Protein AF-A0A401GMD6-F1 (afdb_monomer)

Solvent-accessible surface area (backbone atoms only — not comparable to full-atom values): 7669 Å² total; per-residue (Å²): 143,81,85,82,81,82,80,80,79,80,80,77,72,82,77,74,78,74,76,74,65,92,82,60,80,87,74,80,47,90,88,75,62,69,85,85,49,64,34,24,33,33,30,85,93,38,81,45,79,43,60,43,60,63,46,39,72,78,28,70,66,50,33,56,66,69,65,55,73,68,63,101,53,81,61,76,10,72,43,84,96,38,33,42,74,43,83,95,49,51,53,66,60,52,52,52,51,49,48,46,74,76,42,61,80,78,46,78,87,73,75,76,76,91,127

Foldseek 3Di:
DDDDDDDDDPDDDPDDPDDPDPPDDDDQDPVPNDDWDWFWAAAPNDIDIGTLVLVLVVDVVSVVLVPPPDDVDDRARNDPVRHHYDPPDHPVNVVVVVCCSPVPPVCPVPDDDPD

Sequence (115 aa):
MEVSASTLTILSAPSLPDPPDADAPPCAHSKYYLEDDLVIFVVENHLFKVHRYFLVRESDFFRTMFELPPGETPAEGQTDDKAIPLPGVTRREFECLLDFLYYGMHNILSRCPLG

Radius of gyration: 28.23 Å; Cα contacts (8 Å, |Δi|>4): 79; chains: 1; bounding box: 88×30×73 Å

pLDDT: mean 76.19, std 16.37, range [39.31, 96.25]

InterPro domains:
  IPR000210 BTB/POZ domain [PF00651] (39-108)
  IPR000210 BTB/POZ domain [PS50097] (36-110)
  IPR011333 SKP1/BTB/POZ domain superfamily [G3DSA:3.30.710.10] (30-112)
  IPR011333 SKP1/BTB/POZ domain superfamily [SSF54695] (39-107)

Nearest PDB structures (foldseek):
  5x4m-assembly1_A  TM=7.995E-01  e=1.751E-02  Homo sapiens
  7w6s-assembly1_F  TM=5.487E-01  e=1.265E-01  Homo sapiens
  6ocr-assembly1_E  TM=6.384E-01  e=3.295E-01  Homo sapiens

Secondary structure (DSSP, 8-state):
-----------PPPPPPPPP-TTSPPPPPTTT-----EEEEEETTEEEEEEHHHHHHH-HHHHHHHHSPP-SSPPTTSSGGGPEE-TT--HHHHHHHHHHHHHTTTSTTT-----

Mean predicted aligned error: 14.25 Å

Structure (mmCIF, N/CA/C/O backbone):
data_AF-A0A401GMD6-F1
#
_entry.id   AF-A0A401GMD6-F1
#
loop_
_atom_site.group_PDB
_atom_site.id
_atom_site.type_symbol
_atom_site.label_atom_id
_atom_site.label_alt_id
_atom_site.label_comp_id
_atom_site.label_asym_id
_atom_site.label_entity_id
_atom_site.label_seq_id
_atom_site.pdbx_PDB_ins_code
_atom_site.Cartn_x
_atom_site.Cartn_y
_atom_site.Cartn_z
_atom_site.occupancy
_atom_site.B_iso_or_equiv
_atom_site.auth_seq_id
_atom_site.auth_comp_id
_atom_site.auth_asym_id
_atom_site.auth_atom_id
_atom_site.pdbx_PDB_model_num
ATOM 1 N N . MET A 1 1 ? 75.590 -19.610 -46.580 1.00 47.72 1 MET A N 1
ATOM 2 C CA . MET A 1 1 ? 75.169 -18.311 -46.024 1.00 47.72 1 MET A CA 1
ATOM 3 C C . MET A 1 1 ? 73.726 -18.127 -46.448 1.00 47.72 1 MET A C 1
ATOM 5 O O . MET A 1 1 ? 73.500 -17.664 -47.549 1.00 47.72 1 MET A O 1
ATOM 9 N N . GLU A 1 2 ? 72.767 -18.588 -45.648 1.00 42.88 2 GLU A N 1
ATOM 10 C CA . GLU A 1 2 ? 71.351 -18.268 -45.861 1.00 42.88 2 GLU A CA 1
ATOM 11 C C . GLU A 1 2 ? 70.713 -18.050 -44.495 1.00 42.88 2 GLU A C 1
ATOM 13 O O . GLU A 1 2 ? 70.584 -18.962 -43.682 1.00 42.88 2 GLU A O 1
ATOM 18 N N . VAL A 1 3 ? 70.418 -16.786 -44.222 1.00 47.28 3 VAL A N 1
ATOM 19 C CA . VAL A 1 3 ? 69.641 -16.334 -43.073 1.00 47.28 3 VAL A CA 1
ATOM 20 C C . VAL A 1 3 ? 68.180 -16.364 -43.500 1.00 47.28 3 VAL A C 1
ATOM 22 O O . VAL A 1 3 ? 67.748 -15.533 -44.293 1.00 47.28 3 VAL A O 1
ATOM 25 N N . SER A 1 4 ? 67.428 -17.346 -43.006 1.00 48.34 4 SER A N 1
ATOM 26 C CA . SER A 1 4 ? 65.980 -17.404 -43.198 1.00 48.34 4 SER A CA 1
ATOM 27 C C . SER A 1 4 ? 65.318 -16.538 -42.125 1.00 48.34 4 SER A C 1
ATOM 29 O O . SER A 1 4 ? 65.380 -16.850 -40.935 1.00 48.34 4 SER A O 1
ATOM 31 N N . ALA A 1 5 ? 64.762 -15.398 -42.532 1.00 54.72 5 ALA A N 1
ATOM 32 C CA . ALA A 1 5 ? 64.050 -14.490 -41.645 1.00 54.72 5 ALA A CA 1
ATOM 33 C C . ALA A 1 5 ? 62.614 -14.998 -41.442 1.00 54.72 5 ALA A C 1
ATOM 35 O O . ALA A 1 5 ? 61.763 -14.845 -42.316 1.00 54.72 5 ALA A O 1
ATOM 36 N N . SER A 1 6 ? 62.344 -15.601 -40.284 1.00 50.50 6 SER A N 1
ATOM 37 C CA . SER A 1 6 ? 60.987 -15.962 -39.868 1.00 50.50 6 SER A CA 1
ATOM 38 C C . SER A 1 6 ? 60.163 -14.703 -39.603 1.00 50.50 6 SER A C 1
ATOM 40 O O . SER A 1 6 ? 60.430 -13.949 -38.668 1.00 50.50 6 SER A O 1
ATOM 42 N N . THR A 1 7 ? 59.149 -14.474 -40.434 1.00 53.38 7 THR A N 1
ATOM 43 C CA . THR A 1 7 ? 58.161 -13.407 -40.261 1.00 53.38 7 THR A CA 1
ATOM 44 C C . THR A 1 7 ? 57.273 -13.717 -39.055 1.00 53.38 7 THR A C 1
ATOM 46 O O . THR A 1 7 ? 56.479 -14.654 -39.083 1.00 53.38 7 THR A O 1
ATOM 49 N N . LEU A 1 8 ? 57.403 -12.932 -37.985 1.00 52.00 8 LEU A N 1
ATOM 50 C CA . LEU A 1 8 ? 56.505 -12.984 -36.832 1.00 52.00 8 LEU A CA 1
ATOM 51 C C . LEU A 1 8 ? 55.178 -12.310 -37.202 1.00 52.00 8 LEU A 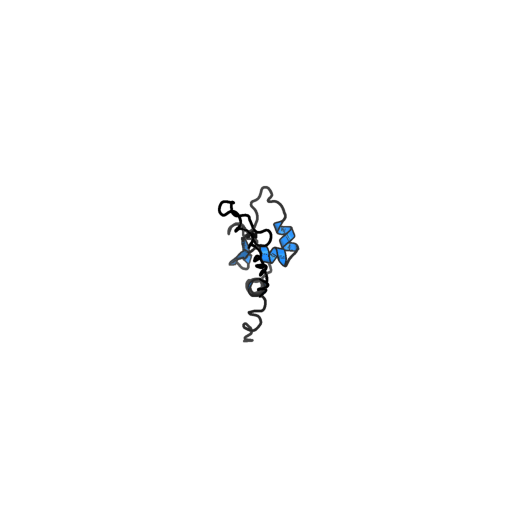C 1
ATOM 53 O O . LEU A 1 8 ? 55.112 -11.091 -37.354 1.00 52.00 8 LEU A O 1
ATOM 57 N N . THR A 1 9 ? 54.115 -13.096 -37.358 1.00 53.50 9 THR A N 1
ATOM 58 C CA . THR A 1 9 ? 52.751 -12.571 -37.480 1.00 53.50 9 THR A CA 1
ATOM 59 C C . THR A 1 9 ? 52.327 -12.008 -36.125 1.00 53.50 9 THR A C 1
ATOM 61 O O . THR A 1 9 ? 52.141 -12.752 -35.165 1.00 53.50 9 THR A O 1
ATOM 64 N N . ILE A 1 1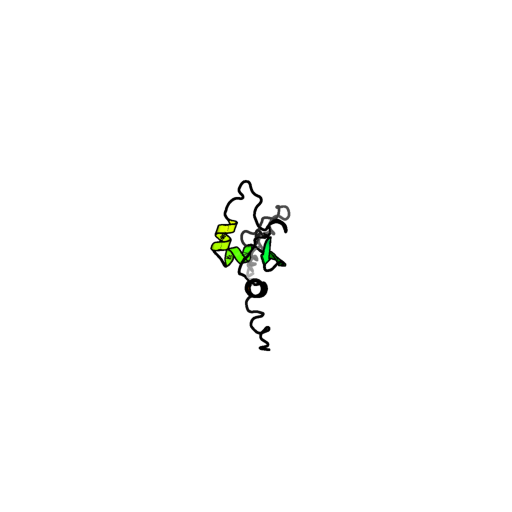0 ? 52.202 -10.685 -36.030 1.00 56.00 10 ILE A N 1
ATOM 65 C CA . ILE A 1 10 ? 51.666 -10.025 -34.839 1.00 56.00 10 ILE A CA 1
ATOM 66 C C . ILE A 1 10 ? 50.168 -10.340 -34.766 1.00 56.00 10 ILE A C 1
ATOM 68 O O . ILE A 1 10 ? 49.398 -9.925 -35.630 1.00 56.00 10 ILE A O 1
ATOM 72 N N . LEU A 1 11 ? 49.764 -11.102 -33.746 1.00 55.06 11 LEU A N 1
ATOM 73 C CA . LEU A 1 11 ? 48.361 -11.331 -33.411 1.00 55.06 11 LEU A CA 1
ATOM 74 C C . LEU A 1 11 ? 47.756 -9.989 -32.980 1.00 55.06 11 LEU A C 1
ATOM 76 O O . LEU A 1 11 ? 48.055 -9.483 -31.900 1.00 55.06 11 LEU A O 1
ATOM 80 N N . SER A 1 12 ? 46.956 -9.389 -33.860 1.00 53.50 12 SER A N 1
ATOM 81 C CA . SER A 1 12 ? 46.178 -8.189 -33.558 1.00 53.50 12 SER A CA 1
ATOM 82 C C . SER A 1 12 ? 45.246 -8.498 -32.386 1.00 53.50 12 SER A C 1
ATOM 84 O O . SER A 1 12 ? 44.439 -9.427 -32.454 1.00 53.50 12 SER A O 1
ATOM 86 N N . ALA A 1 13 ? 45.417 -7.769 -31.282 1.00 58.53 13 ALA A N 1
ATOM 87 C CA . ALA A 1 13 ? 44.515 -7.848 -30.145 1.00 58.53 13 ALA A CA 1
ATOM 88 C C . ALA A 1 13 ? 43.100 -7.452 -30.605 1.00 58.53 13 ALA A C 1
ATOM 90 O O . ALA A 1 13 ? 42.979 -6.481 -31.356 1.00 58.53 13 ALA A O 1
ATOM 91 N N . PRO A 1 14 ? 42.039 -8.168 -30.191 1.00 59.50 14 PRO A N 1
ATOM 92 C CA . PRO A 1 14 ? 40.680 -7.770 -30.526 1.00 59.50 14 PRO A CA 1
ATOM 93 C C . PRO A 1 14 ? 40.429 -6.375 -29.953 1.00 59.50 14 PRO A C 1
ATOM 95 O O . PRO A 1 14 ? 40.527 -6.169 -28.742 1.00 59.50 14 PRO A O 1
ATOM 98 N N . SER A 1 15 ? 40.161 -5.416 -30.838 1.00 58.94 15 SER A N 1
ATOM 99 C CA . SER A 1 15 ? 39.784 -4.053 -30.486 1.00 58.94 15 SER A CA 1
ATOM 100 C C . SER A 1 15 ? 38.614 -4.117 -29.511 1.00 58.94 15 SER A C 1
ATOM 102 O O . SER A 1 15 ? 37.582 -4.715 -29.823 1.00 58.94 15 SER A O 1
ATOM 104 N N . LEU A 1 16 ? 38.785 -3.547 -28.317 1.00 61.47 16 LEU A N 1
ATOM 105 C CA . LEU A 1 16 ? 37.666 -3.324 -27.408 1.00 61.47 16 LEU A CA 1
ATOM 106 C C . LEU A 1 16 ? 36.581 -2.552 -28.176 1.00 61.47 16 LEU A C 1
ATOM 108 O O . LEU A 1 16 ? 36.937 -1.646 -28.931 1.00 61.47 16 LEU A O 1
ATOM 112 N N . PRO A 1 17 ? 35.292 -2.908 -28.031 1.00 71.69 17 PRO A N 1
ATOM 113 C CA . PRO A 1 17 ? 34.220 -2.123 -28.624 1.00 71.69 17 PRO A CA 1
ATOM 114 C C . PRO A 1 17 ? 34.369 -0.673 -28.163 1.00 71.69 17 PRO A C 1
ATOM 116 O O . PRO A 1 17 ? 34.610 -0.433 -26.975 1.00 71.69 17 PRO A O 1
ATOM 119 N N . ASP A 1 18 ? 34.278 0.265 -29.109 1.00 63.47 18 ASP A N 1
ATOM 120 C CA . ASP A 1 18 ? 34.342 1.693 -28.812 1.00 63.47 18 ASP A CA 1
ATOM 121 C C . ASP A 1 18 ? 33.359 2.022 -27.675 1.00 63.47 18 ASP A C 1
ATOM 123 O O . ASP A 1 18 ? 32.256 1.455 -27.633 1.00 63.47 18 ASP A O 1
ATOM 127 N N . PRO A 1 19 ? 33.751 2.875 -26.709 1.00 64.88 19 PRO A N 1
ATOM 128 C CA . PRO A 1 19 ? 32.849 3.273 -25.643 1.00 64.88 19 PRO A CA 1
ATOM 129 C C . PRO A 1 19 ? 31.580 3.850 -26.284 1.00 64.88 19 PRO A C 1
ATOM 131 O O . PRO A 1 19 ? 31.700 4.642 -27.221 1.00 64.88 19 PRO A O 1
ATOM 134 N N . PRO A 1 20 ? 30.384 3.441 -25.820 1.00 66.31 20 PRO A N 1
ATOM 135 C CA . PRO A 1 20 ? 29.130 3.930 -26.378 1.00 66.31 20 PRO A CA 1
ATOM 136 C C . PRO A 1 20 ? 29.163 5.456 -26.409 1.00 66.31 20 PRO A C 1
ATOM 138 O O . PRO A 1 20 ? 29.605 6.066 -25.432 1.00 66.31 20 PRO A O 1
ATOM 141 N N . ASP A 1 21 ? 28.757 6.028 -27.546 1.00 63.19 21 ASP A N 1
ATOM 142 C CA . ASP A 1 21 ? 28.804 7.457 -27.852 1.00 63.19 21 ASP A CA 1
ATOM 143 C C . ASP A 1 21 ? 28.521 8.298 -26.602 1.00 63.19 21 ASP A C 1
ATOM 145 O O . ASP A 1 21 ? 27.401 8.316 -26.089 1.00 63.19 21 ASP A O 1
ATOM 149 N N . ALA A 1 22 ? 29.548 8.986 -26.096 1.00 62.00 22 ALA A N 1
ATOM 150 C CA . ALA A 1 22 ? 29.491 9.724 -24.832 1.00 62.00 22 ALA A CA 1
ATOM 151 C C . ALA A 1 22 ? 28.482 10.897 -24.834 1.00 62.00 22 ALA A C 1
ATOM 153 O O . ALA A 1 22 ? 28.310 11.548 -23.806 1.00 62.00 22 ALA A O 1
ATOM 154 N N . ASP A 1 23 ? 27.825 11.149 -25.971 1.00 70.81 23 ASP A N 1
ATOM 155 C CA . ASP A 1 23 ? 26.851 12.220 -26.203 1.00 70.81 23 ASP A CA 1
ATOM 156 C C . ASP A 1 23 ? 25.405 11.707 -26.394 1.00 70.81 23 ASP A C 1
ATOM 158 O O . ASP A 1 23 ? 24.480 12.497 -26.595 1.00 70.81 23 ASP A O 1
ATOM 162 N N . ALA A 1 24 ? 25.168 10.389 -26.339 1.00 74.56 24 ALA A N 1
ATOM 163 C CA . ALA A 1 24 ? 23.809 9.854 -26.379 1.00 74.56 24 ALA A CA 1
ATOM 164 C C . ALA A 1 24 ? 23.089 10.106 -25.036 1.00 74.56 24 ALA A C 1
ATOM 166 O O . ALA A 1 24 ? 23.666 9.856 -23.972 1.00 74.56 24 ALA A O 1
ATOM 167 N N . PRO A 1 25 ? 21.824 10.574 -25.040 1.00 84.50 25 PRO A N 1
ATOM 168 C CA . PRO A 1 25 ? 21.069 10.746 -23.807 1.00 84.50 25 PRO A CA 1
ATOM 169 C C . PRO A 1 25 ? 20.917 9.400 -23.079 1.00 84.50 25 PRO A C 1
ATOM 171 O O . PRO A 1 25 ? 20.733 8.365 -23.726 1.00 84.50 25 PRO A O 1
ATOM 174 N N . PRO A 1 26 ? 20.978 9.387 -21.737 1.00 87.38 26 PRO A N 1
ATOM 175 C CA . PRO A 1 26 ? 20.893 8.156 -20.965 1.00 87.38 26 PRO A CA 1
ATOM 176 C C . PRO A 1 26 ? 19.562 7.437 -21.219 1.00 87.38 26 PRO A C 1
ATOM 178 O O . PRO A 1 26 ? 18.486 8.009 -21.042 1.00 87.38 26 PRO A O 1
ATOM 181 N N . CYS A 1 27 ? 19.638 6.164 -21.607 1.00 89.56 27 CYS A N 1
ATOM 182 C CA . CYS A 1 27 ? 18.471 5.308 -21.802 1.00 89.56 27 CYS A CA 1
ATOM 183 C C . CYS A 1 27 ? 18.078 4.610 -20.495 1.00 89.56 27 CYS A C 1
ATOM 185 O O . CYS A 1 27 ? 18.926 4.069 -19.782 1.00 89.56 27 CYS A O 1
ATOM 187 N N . ALA A 1 28 ? 16.776 4.563 -20.208 1.00 90.94 28 ALA A N 1
ATOM 188 C CA . ALA A 1 28 ? 16.236 3.794 -19.094 1.00 90.94 28 ALA A CA 1
ATOM 189 C C . ALA A 1 28 ? 16.560 2.298 -19.248 1.00 90.94 28 ALA A C 1
ATOM 191 O O . ALA A 1 28 ? 16.315 1.690 -20.292 1.00 90.94 28 ALA A O 1
ATOM 192 N N . HIS A 1 29 ? 17.106 1.688 -18.195 1.00 90.81 29 HIS A N 1
ATOM 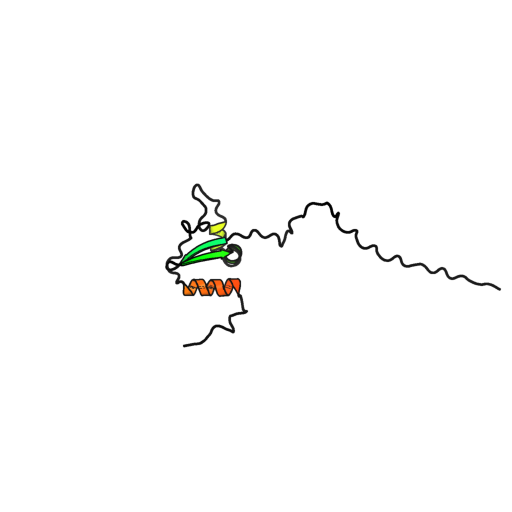193 C CA . HIS A 1 29 ? 17.410 0.261 -18.200 1.00 90.81 29 HIS A CA 1
ATOM 194 C C . HIS A 1 29 ? 16.120 -0.555 -18.050 1.00 90.81 29 HIS A C 1
ATOM 196 O O . HIS A 1 29 ? 15.488 -0.511 -16.999 1.00 90.81 29 HIS A O 1
ATOM 202 N N . SER A 1 30 ? 15.784 -1.386 -19.037 1.00 85.50 30 SER A N 1
ATOM 203 C CA . SER A 1 30 ? 14.522 -2.150 -19.086 1.00 85.50 30 SER A CA 1
ATOM 204 C C . SER A 1 30 ? 14.183 -2.930 -17.808 1.00 85.50 30 SER A C 1
ATOM 206 O O . SER A 1 30 ? 13.025 -3.021 -17.424 1.00 85.50 30 SER A O 1
ATOM 208 N N . LYS A 1 31 ? 15.195 -3.499 -17.145 1.00 79.62 31 LYS A N 1
ATOM 209 C CA . LYS A 1 31 ? 15.022 -4.287 -15.913 1.00 79.62 31 LYS A CA 1
ATOM 210 C C . LYS A 1 31 ? 15.069 -3.484 -14.604 1.00 79.62 31 LYS A C 1
ATOM 212 O O . LYS A 1 31 ? 14.535 -3.948 -13.604 1.00 79.62 31 LYS A O 1
ATOM 217 N N . TYR A 1 32 ? 15.769 -2.351 -14.579 1.00 83.81 32 TYR A N 1
ATOM 218 C CA . TYR A 1 32 ? 16.142 -1.670 -13.327 1.00 83.81 32 TYR A CA 1
ATOM 219 C C . TYR A 1 32 ? 15.670 -0.217 -13.260 1.00 83.81 32 TYR A C 1
ATOM 221 O O . TYR A 1 32 ? 15.884 0.448 -12.253 1.00 83.81 32 TYR A O 1
ATOM 229 N N . TYR A 1 33 ? 15.007 0.270 -14.306 1.00 84.50 33 TYR A N 1
ATOM 230 C CA . TYR A 1 33 ? 14.245 1.506 -14.272 1.00 84.50 33 TYR A CA 1
ATOM 231 C C . TYR A 1 33 ? 12.830 1.183 -13.783 1.00 84.50 33 TYR A C 1
ATOM 233 O O . TYR A 1 33 ? 11.916 0.973 -14.575 1.00 84.50 33 TYR A O 1
ATOM 241 N N . LEU A 1 34 ? 12.705 0.999 -12.469 1.00 79.62 34 LEU A N 1
ATOM 242 C CA . LEU A 1 34 ? 11.464 0.588 -11.818 1.00 79.62 34 LEU A CA 1
ATOM 243 C C . LEU A 1 34 ? 10.608 1.817 -11.495 1.00 79.62 34 LEU A C 1
AT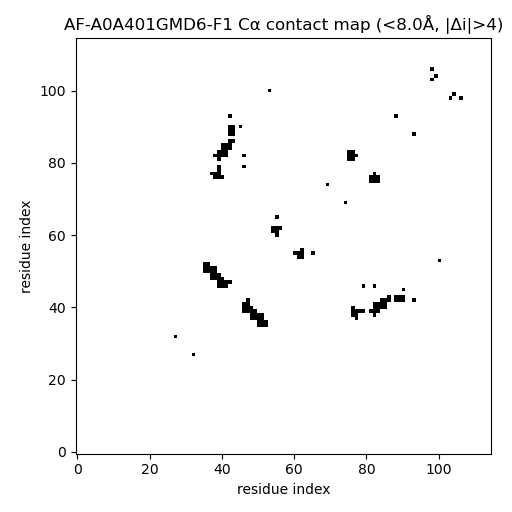OM 245 O O . LEU A 1 34 ? 11.128 2.818 -11.005 1.00 79.62 34 LEU A O 1
ATOM 249 N N . GLU A 1 35 ? 9.303 1.719 -11.739 1.00 72.88 35 GLU A N 1
ATOM 250 C CA . GLU A 1 35 ? 8.325 2.688 -11.241 1.00 72.88 35 GLU A CA 1
ATOM 251 C C . GLU A 1 35 ? 8.116 2.437 -9.745 1.00 72.88 35 GLU A C 1
ATOM 253 O O . GLU A 1 35 ? 7.590 1.393 -9.347 1.00 72.88 35 GLU A O 1
ATOM 258 N N . ASP A 1 36 ? 8.596 3.362 -8.914 1.00 73.88 36 ASP A N 1
ATOM 259 C CA . ASP A 1 36 ? 8.540 3.236 -7.462 1.00 73.88 36 ASP A CA 1
ATOM 260 C C . ASP A 1 36 ? 7.463 4.147 -6.869 1.00 73.88 36 ASP A C 1
ATOM 262 O O . ASP A 1 36 ? 7.699 5.314 -6.553 1.00 73.88 36 ASP A O 1
ATOM 266 N N . ASP A 1 37 ? 6.258 3.598 -6.740 1.00 84.12 37 ASP A N 1
ATOM 267 C CA . ASP A 1 37 ? 5.136 4.283 -6.107 1.00 84.12 37 ASP A CA 1
ATOM 268 C C . ASP A 1 37 ? 5.023 3.891 -4.635 1.00 84.12 37 ASP A C 1
ATOM 270 O O . ASP A 1 37 ? 4.994 2.709 -4.278 1.00 84.12 37 ASP A O 1
ATOM 274 N N . LEU A 1 38 ? 4.883 4.892 -3.768 1.00 90.44 38 LEU A N 1
ATOM 275 C CA . LEU A 1 38 ? 4.545 4.696 -2.362 1.00 90.44 38 LEU A CA 1
ATOM 276 C C . LEU A 1 38 ? 3.026 4.749 -2.175 1.00 90.44 38 LEU A C 1
ATOM 278 O O . LEU A 1 38 ? 2.348 5.584 -2.767 1.00 90.44 38 LEU A O 1
ATOM 282 N N . VAL A 1 39 ? 2.510 3.906 -1.288 1.00 91.38 39 VAL A N 1
ATOM 283 C CA . VAL A 1 39 ? 1.103 3.866 -0.887 1.00 91.38 39 VAL A CA 1
ATOM 284 C C . VAL A 1 39 ? 0.978 4.014 0.628 1.00 91.38 39 VAL A C 1
ATOM 286 O O . VAL A 1 39 ? 1.828 3.535 1.381 1.00 91.38 39 VAL A O 1
ATOM 289 N N . ILE A 1 40 ? -0.071 4.705 1.069 1.00 94.06 40 ILE A N 1
ATOM 290 C CA . ILE A 1 40 ? -0.350 5.014 2.469 1.00 94.06 40 ILE A CA 1
ATOM 291 C C . ILE A 1 40 ? -1.551 4.194 2.950 1.00 94.06 40 ILE A C 1
ATOM 293 O O . ILE A 1 40 ? -2.641 4.284 2.384 1.00 94.06 40 ILE A O 1
ATOM 297 N N . PHE A 1 41 ? -1.356 3.432 4.023 1.00 94.56 41 PHE A N 1
ATOM 298 C CA . PHE A 1 41 ? -2.397 2.689 4.735 1.00 94.56 41 PHE A CA 1
ATOM 299 C C . PHE A 1 41 ? -2.654 3.294 6.110 1.00 94.56 41 PHE A C 1
ATOM 301 O O . PHE A 1 41 ? -1.736 3.841 6.721 1.00 94.56 41 PHE A O 1
ATOM 308 N N . VAL A 1 42 ? -3.873 3.140 6.628 1.00 95.62 42 VAL A N 1
ATOM 309 C CA . VAL A 1 42 ? -4.200 3.423 8.030 1.00 95.62 42 VAL A CA 1
ATOM 310 C C . VAL A 1 42 ? -4.618 2.143 8.758 1.00 95.62 42 VAL A C 1
ATOM 312 O O . VAL A 1 42 ? -5.552 1.451 8.346 1.00 95.62 42 VAL A O 1
ATOM 315 N N . VAL A 1 43 ? -3.919 1.832 9.855 1.00 96.00 43 VAL A N 1
ATOM 316 C CA . VAL A 1 43 ? -4.112 0.631 10.690 1.00 96.00 43 VAL A CA 1
ATOM 317 C C . VAL A 1 43 ? -4.130 1.056 12.157 1.00 96.00 43 VAL A C 1
ATOM 319 O O . VAL A 1 43 ? -3.169 1.664 12.619 1.00 96.00 43 VAL A O 1
ATOM 322 N N . GLU A 1 44 ? -5.214 0.781 12.890 1.00 93.69 44 GLU A N 1
ATOM 323 C CA . GLU A 1 44 ? -5.376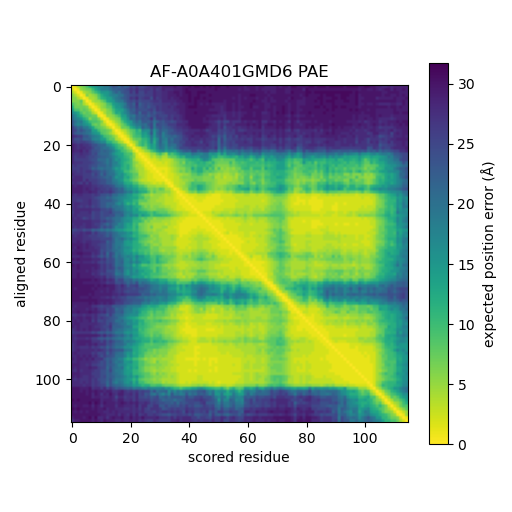 1.170 14.308 1.00 93.69 44 GLU A CA 1
ATOM 324 C C . GLU A 1 44 ? -4.907 2.615 14.605 1.00 93.69 44 GLU A C 1
ATOM 326 O O . GLU A 1 44 ? -4.112 2.846 15.514 1.00 93.69 44 GLU A O 1
ATOM 331 N N . ASN A 1 45 ? -5.343 3.593 13.800 1.00 91.62 45 ASN A N 1
ATOM 332 C CA . ASN A 1 45 ? -4.951 5.013 13.891 1.00 91.62 45 ASN A CA 1
ATOM 333 C C . ASN A 1 45 ? -3.486 5.361 13.548 1.00 91.62 45 ASN A C 1
ATOM 335 O O . ASN A 1 45 ? -3.063 6.491 13.789 1.00 91.62 45 ASN A O 1
ATOM 339 N N . HIS A 1 46 ? -2.722 4.451 12.949 1.00 95.06 46 HIS A N 1
ATOM 340 C CA . HIS A 1 46 ? -1.352 4.704 12.498 1.00 95.06 46 HIS A CA 1
ATOM 341 C C . HIS A 1 46 ? -1.283 4.724 10.972 1.00 95.06 46 HIS A C 1
ATOM 343 O O . HIS A 1 46 ? -1.855 3.853 10.318 1.00 95.06 46 HIS A O 1
ATOM 349 N N . LEU A 1 47 ? -0.567 5.703 10.416 1.00 96.25 47 LEU A N 1
ATOM 350 C CA . LEU A 1 47 ? -0.301 5.799 8.983 1.00 96.25 47 LEU A CA 1
ATOM 351 C C . LEU A 1 47 ? 0.986 5.052 8.627 1.00 96.25 47 LEU A C 1
ATOM 353 O O . LEU A 1 47 ? 2.027 5.254 9.252 1.00 96.25 47 LEU A O 1
ATOM 357 N N . PHE A 1 48 ? 0.922 4.229 7.587 1.00 95.19 48 PHE A N 1
ATOM 358 C CA . PHE A 1 48 ? 2.047 3.468 7.058 1.00 95.19 48 PHE A CA 1
ATOM 359 C C . PHE A 1 48 ? 2.251 3.804 5.591 1.00 95.19 48 PHE A C 1
ATOM 361 O O . PHE A 1 48 ? 1.384 3.507 4.777 1.00 95.19 48 PHE A O 1
ATOM 368 N N . LYS A 1 49 ? 3.409 4.373 5.246 1.00 94.75 49 LYS A N 1
ATOM 369 C CA . LYS A 1 49 ? 3.791 4.661 3.860 1.00 94.75 49 LYS A CA 1
ATOM 370 C C . LYS A 1 49 ? 4.811 3.633 3.374 1.00 94.75 49 LYS A C 1
ATOM 372 O O . LYS A 1 49 ? 5.902 3.551 3.933 1.00 94.75 49 LYS A O 1
ATOM 377 N N . VAL A 1 50 ? 4.452 2.837 2.368 1.00 92.81 50 VAL A N 1
ATOM 378 C CA . VAL A 1 50 ? 5.222 1.659 1.923 1.00 92.81 50 VAL A CA 1
ATOM 379 C C . VAL A 1 50 ? 5.257 1.551 0.396 1.00 92.81 50 VAL A C 1
ATOM 381 O O . VAL A 1 50 ? 4.362 2.054 -0.273 1.00 92.81 50 VAL A O 1
ATOM 384 N N . HIS A 1 51 ? 6.266 0.887 -0.172 1.00 90.44 51 HIS A N 1
ATOM 385 C CA . HIS A 1 51 ? 6.377 0.679 -1.617 1.00 90.44 51 HIS A CA 1
ATOM 386 C C . HIS A 1 51 ? 5.293 -0.272 -2.136 1.00 90.44 51 HIS A C 1
ATOM 388 O O . HIS A 1 51 ? 5.170 -1.423 -1.700 1.00 90.44 51 HIS A O 1
ATOM 394 N N . ARG A 1 52 ? 4.544 0.210 -3.129 1.00 89.00 52 ARG A N 1
ATOM 395 C CA . ARG A 1 52 ? 3.482 -0.513 -3.837 1.00 89.00 52 ARG A CA 1
ATOM 396 C C . ARG A 1 52 ? 4.022 -1.755 -4.538 1.00 89.00 52 ARG A C 1
ATOM 398 O O . ARG A 1 52 ? 3.341 -2.777 -4.581 1.00 89.00 52 ARG A O 1
ATOM 405 N N . TYR A 1 53 ? 5.267 -1.686 -5.011 1.00 86.81 53 TYR A N 1
ATOM 406 C CA . TYR A 1 53 ? 5.958 -2.776 -5.697 1.00 86.81 53 TYR A CA 1
ATOM 407 C C . TYR A 1 53 ? 5.911 -4.104 -4.924 1.00 86.81 53 TYR A C 1
ATOM 409 O O . TYR A 1 53 ? 5.513 -5.121 -5.488 1.00 86.81 53 TYR A O 1
ATOM 417 N N . PHE A 1 54 ? 6.251 -4.110 -3.628 1.00 86.75 54 PHE A N 1
ATOM 418 C CA . PHE A 1 54 ? 6.256 -5.348 -2.833 1.00 86.75 54 PHE A CA 1
ATOM 419 C C . PHE A 1 54 ? 4.856 -5.948 -2.683 1.00 86.75 54 PHE A C 1
ATOM 421 O O . PHE A 1 54 ? 4.694 -7.162 -2.751 1.00 86.75 54 PHE A O 1
ATOM 428 N N . LEU A 1 55 ? 3.837 -5.102 -2.537 1.00 87.44 55 LEU A N 1
ATOM 429 C CA . LEU A 1 55 ? 2.454 -5.544 -2.370 1.00 87.44 55 LEU A CA 1
ATOM 430 C C . LEU A 1 55 ? 1.889 -6.137 -3.663 1.00 87.44 55 LEU A C 1
ATOM 432 O O . LEU A 1 55 ? 1.294 -7.208 -3.634 1.00 87.44 55 LEU A O 1
ATOM 436 N N . VAL A 1 56 ? 2.122 -5.481 -4.802 1.00 86.56 56 VAL A N 1
ATOM 437 C CA . VAL A 1 56 ? 1.695 -5.958 -6.131 1.00 86.56 56 VAL A CA 1
ATOM 438 C C . VAL A 1 56 ? 2.415 -7.246 -6.532 1.00 86.56 56 VAL A C 1
ATOM 440 O O . VAL A 1 56 ? 1.844 -8.104 -7.213 1.00 86.56 56 VAL A O 1
ATOM 443 N N . ARG A 1 57 ? 3.686 -7.384 -6.139 1.00 83.75 57 ARG A N 1
ATOM 444 C CA . ARG A 1 57 ? 4.486 -8.569 -6.451 1.00 83.75 57 ARG A CA 1
ATOM 445 C C . ARG A 1 57 ? 4.010 -9.795 -5.680 1.00 83.75 57 ARG A C 1
ATOM 447 O O . ARG A 1 57 ? 3.904 -10.859 -6.277 1.00 83.75 57 ARG A O 1
ATOM 454 N N . GLU A 1 58 ? 3.714 -9.637 -4.392 1.00 83.12 58 GLU A N 1
ATOM 455 C CA . GLU A 1 58 ? 3.368 -10.752 -3.498 1.00 83.12 58 GLU A CA 1
ATOM 456 C C . GLU A 1 58 ? 1.849 -11.004 -3.386 1.00 83.12 58 GLU A C 1
ATOM 458 O O . GLU A 1 58 ? 1.438 -11.989 -2.778 1.00 83.12 58 GLU A O 1
ATOM 463 N N . SER A 1 59 ? 0.995 -10.143 -3.957 1.00 82.94 59 SER A N 1
ATOM 464 C CA . SER A 1 59 ? -0.464 -10.276 -3.868 1.00 82.94 59 SER A CA 1
ATOM 465 C C . SER A 1 59 ? -1.191 -9.816 -5.132 1.00 82.94 59 SER A C 1
ATOM 467 O O . SER A 1 59 ? -1.190 -8.636 -5.493 1.00 82.94 59 SER A O 1
ATOM 469 N N . ASP A 1 60 ? -1.915 -10.748 -5.755 1.00 82.00 60 ASP A N 1
ATOM 470 C CA . ASP A 1 60 ? -2.782 -10.457 -6.903 1.00 82.00 60 ASP A CA 1
ATOM 471 C C . ASP A 1 60 ? -3.971 -9.554 -6.527 1.00 82.00 60 ASP A C 1
ATOM 473 O O . ASP A 1 60 ? -4.477 -8.805 -7.365 1.00 82.00 60 ASP A O 1
ATOM 477 N N . PHE A 1 61 ? -4.394 -9.564 -5.257 1.00 81.50 61 PHE A N 1
ATOM 478 C CA . PHE A 1 61 ? -5.430 -8.653 -4.765 1.00 81.50 61 PHE A CA 1
ATOM 479 C C . PHE A 1 61 ? -4.961 -7.199 -4.849 1.00 81.50 61 PHE A C 1
ATOM 481 O O . PHE A 1 61 ? -5.643 -6.363 -5.441 1.00 81.50 61 PHE A O 1
ATOM 488 N N . PHE A 1 62 ? -3.769 -6.907 -4.316 1.00 82.12 62 PHE A N 1
ATOM 489 C CA . PHE A 1 62 ? -3.200 -5.562 -4.392 1.00 82.12 62 PHE A CA 1
ATOM 490 C C . PHE A 1 62 ? -2.895 -5.173 -5.836 1.00 82.12 62 PHE A C 1
ATOM 492 O O . PHE A 1 62 ? -3.174 -4.043 -6.217 1.00 82.12 62 PHE A O 1
ATOM 499 N N . ARG A 1 63 ? -2.415 -6.1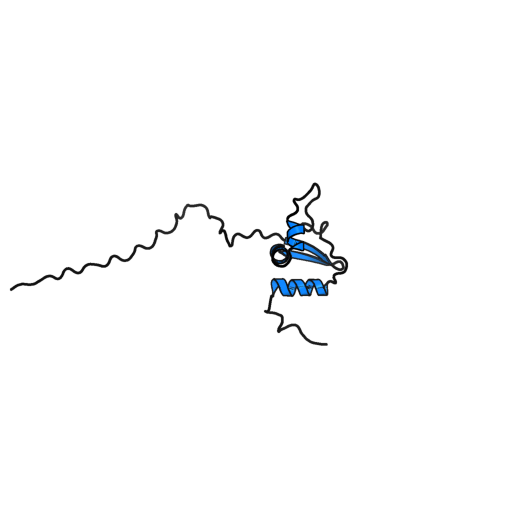06 -6.668 1.00 82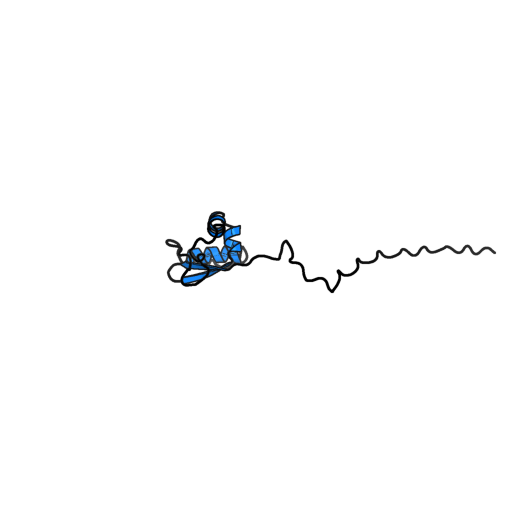.69 63 ARG A N 1
ATOM 500 C CA . ARG A 1 63 ? -2.251 -5.869 -8.109 1.00 82.69 63 ARG A CA 1
ATOM 501 C C . ARG A 1 63 ? -3.546 -5.374 -8.753 1.00 82.69 63 ARG A C 1
ATOM 503 O O . ARG A 1 63 ? -3.561 -4.292 -9.325 1.00 82.69 63 ARG A O 1
ATOM 510 N N . THR A 1 64 ? -4.638 -6.109 -8.566 1.00 82.06 64 THR A N 1
ATOM 511 C CA . THR A 1 64 ? -5.946 -5.755 -9.138 1.00 82.06 64 THR A CA 1
ATOM 512 C C . THR A 1 64 ? -6.461 -4.416 -8.603 1.00 82.06 64 THR A C 1
ATOM 514 O O . THR A 1 64 ? -6.973 -3.598 -9.364 1.00 82.06 64 THR A O 1
ATOM 517 N N . MET A 1 65 ? -6.298 -4.163 -7.298 1.00 79.06 65 MET A N 1
ATOM 518 C CA . MET A 1 65 ? -6.696 -2.903 -6.659 1.00 79.06 65 MET A CA 1
ATOM 519 C C . MET A 1 65 ? -5.972 -1.694 -7.269 1.00 79.06 65 MET A C 1
ATOM 521 O O . MET A 1 65 ? -6.562 -0.631 -7.434 1.00 79.06 65 MET A O 1
ATOM 525 N N . PHE A 1 66 ? -4.698 -1.866 -7.618 1.00 77.31 66 PHE A N 1
ATOM 526 C CA . PHE A 1 66 ? -3.812 -0.815 -8.108 1.00 77.31 66 PHE A CA 1
ATOM 527 C C . PHE A 1 66 ? -3.791 -0.646 -9.635 1.00 77.31 66 PHE A C 1
ATOM 529 O O . PHE A 1 66 ? -3.289 0.374 -10.112 1.00 77.31 66 PHE A O 1
ATOM 536 N N . GLU A 1 67 ? -4.309 -1.621 -10.386 1.00 75.00 67 GLU A N 1
ATOM 537 C CA . GLU A 1 67 ? -4.460 -1.592 -11.850 1.00 75.00 67 GLU A CA 1
ATOM 538 C C . GLU A 1 67 ? -5.742 -0.888 -12.313 1.00 75.00 67 GLU A C 1
ATOM 540 O O . GLU A 1 67 ? -5.854 -0.512 -13.482 1.00 75.00 67 GLU A O 1
ATOM 545 N N . LEU A 1 68 ? -6.714 -0.692 -11.418 1.00 66.56 68 LEU A N 1
ATOM 546 C CA . LEU A 1 68 ? -7.931 0.044 -11.741 1.00 66.56 68 LEU A CA 1
ATOM 547 C C . LEU A 1 68 ? -7.570 1.502 -12.076 1.00 66.56 68 LEU A C 1
ATOM 549 O O . LEU A 1 68 ? -6.970 2.186 -11.241 1.00 66.56 68 LEU A O 1
ATOM 553 N N . PRO A 1 69 ? -7.910 1.999 -13.283 1.00 60.91 69 PRO A N 1
ATOM 554 C CA . PRO A 1 69 ? -7.624 3.376 -13.650 1.00 60.91 69 PRO A CA 1
ATOM 555 C C . PRO A 1 69 ? -8.293 4.312 -12.637 1.00 60.91 69 PRO A C 1
ATOM 557 O O . PRO A 1 69 ? -9.419 4.029 -12.212 1.00 60.91 69 PRO A O 1
ATOM 560 N N . PRO 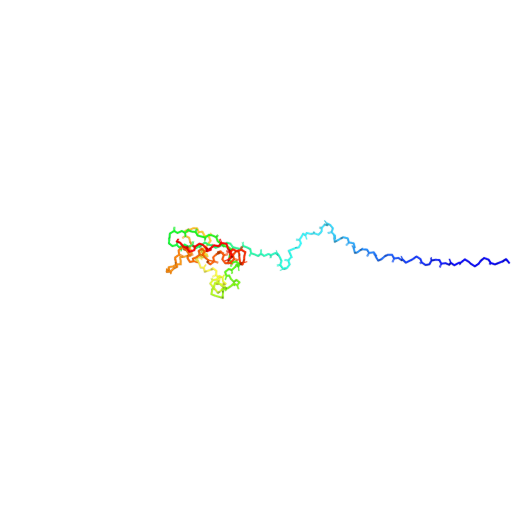A 1 70 ? -7.633 5.416 -12.241 1.00 57.38 70 PRO A N 1
ATOM 561 C CA . PRO A 1 70 ? -8.260 6.386 -11.361 1.00 57.38 70 PRO A CA 1
ATOM 562 C C . PRO A 1 70 ? -9.556 6.850 -12.032 1.00 57.38 70 PRO A C 1
ATOM 564 O O . PRO A 1 70 ? -9.537 7.361 -13.152 1.00 57.38 70 PRO A O 1
ATOM 567 N N . GLY A 1 71 ? -10.692 6.598 -11.380 1.00 61.53 71 GLY A N 1
ATOM 568 C CA . GLY A 1 71 ? -11.964 7.191 -11.780 1.00 61.53 71 GLY A CA 1
ATOM 569 C C . GLY A 1 71 ? -11.950 8.709 -11.553 1.00 61.53 71 GLY A C 1
ATOM 570 O O . GLY A 1 71 ? -10.900 9.327 -11.400 1.00 61.53 71 GLY A O 1
ATOM 571 N N . GLU A 1 72 ? -13.122 9.338 -11.451 1.00 56.41 72 GLU A N 1
ATOM 572 C CA . GLU A 1 72 ? -13.213 10.770 -11.094 1.00 56.41 72 GLU A CA 1
ATOM 573 C C . GLU A 1 72 ? -12.666 11.089 -9.687 1.00 56.41 72 GLU A C 1
ATOM 575 O O . GLU A 1 72 ? -12.441 12.250 -9.344 1.00 56.41 72 GLU A O 1
ATOM 580 N N . THR A 1 73 ? -12.437 10.070 -8.856 1.00 58.34 73 THR A N 1
ATOM 581 C CA . THR A 1 73 ? -11.861 10.209 -7.520 1.00 58.34 73 THR A CA 1
ATOM 582 C C . THR A 1 73 ? -10.336 10.069 -7.544 1.00 58.34 73 THR A C 1
ATOM 584 O O . THR A 1 73 ? -9.821 9.181 -8.224 1.00 58.34 73 THR A O 1
ATOM 587 N N . PRO A 1 74 ? -9.602 10.881 -6.756 1.00 63.25 74 PRO A N 1
ATOM 588 C CA . PRO A 1 74 ? -8.155 10.740 -6.622 1.00 63.25 74 PRO A CA 1
ATOM 589 C C . PRO A 1 74 ? -7.799 9.322 -6.167 1.00 63.25 74 PRO A C 1
ATOM 591 O O . PRO A 1 74 ? -8.514 8.742 -5.348 1.00 63.25 74 PRO A O 1
ATOM 594 N N . ALA A 1 75 ? -6.706 8.777 -6.705 1.00 71.12 75 ALA A N 1
ATOM 595 C CA . ALA A 1 75 ? -6.274 7.421 -6.392 1.00 71.12 75 ALA A CA 1
ATOM 596 C C . ALA A 1 75 ? -6.035 7.252 -4.882 1.00 71.12 75 ALA A C 1
ATOM 598 O O . ALA A 1 75 ? -5.430 8.109 -4.229 1.00 71.12 75 ALA A O 1
ATOM 599 N N . GLU A 1 76 ? -6.533 6.148 -4.333 1.00 79.31 76 GLU A N 1
ATOM 600 C CA . GLU A 1 76 ? -6.430 5.853 -2.908 1.00 79.31 76 GLU A CA 1
ATOM 601 C C . GLU A 1 76 ? -4.970 5.651 -2.482 1.00 79.31 76 GLU A C 1
ATOM 603 O O . GLU A 1 76 ? -4.132 5.149 -3.232 1.00 79.31 76 GLU A O 1
ATOM 608 N N . GLY A 1 77 ? -4.658 6.060 -1.255 1.00 83.38 77 GLY A N 1
ATOM 609 C CA . GLY A 1 77 ? -3.359 5.857 -0.629 1.00 83.38 77 GLY A CA 1
ATOM 610 C C . GLY A 1 77 ? -2.236 6.770 -1.128 1.00 83.38 77 GLY A C 1
ATOM 611 O O . GLY A 1 77 ? -1.089 6.524 -0.771 1.00 83.38 77 GLY A O 1
ATOM 612 N N . GLN A 1 78 ? -2.514 7.822 -1.909 1.00 86.25 78 GLN A N 1
ATOM 613 C CA . GLN A 1 78 ? -1.484 8.801 -2.306 1.00 86.25 78 GLN A CA 1
ATOM 614 C C . GLN A 1 78 ? -1.215 9.892 -1.254 1.00 86.25 78 GLN A C 1
ATOM 616 O O . GLN A 1 78 ? -0.114 10.442 -1.205 1.00 86.25 78 GLN A O 1
ATOM 621 N N . THR A 1 79 ? -2.201 10.216 -0.414 1.00 88.44 79 THR A N 1
ATOM 622 C CA . THR A 1 79 ? -2.099 11.240 0.640 1.00 88.44 79 THR A CA 1
ATOM 623 C C . THR A 1 79 ? -2.633 10.718 1.969 1.00 88.44 79 THR A C 1
ATOM 625 O O . THR A 1 79 ? -3.411 9.766 1.995 1.00 88.44 79 THR A O 1
ATOM 628 N N . ASP A 1 80 ? -2.242 11.360 3.070 1.00 91.19 80 ASP A N 1
ATOM 629 C CA . ASP A 1 80 ? -2.659 10.998 4.430 1.00 91.19 80 ASP A CA 1
ATOM 630 C C . ASP A 1 80 ? -4.194 11.001 4.582 1.00 91.19 80 ASP A C 1
ATOM 632 O O . ASP A 1 80 ? -4.767 10.059 5.127 1.00 91.19 80 ASP A O 1
ATOM 636 N N . ASP A 1 81 ? -4.880 11.999 4.006 1.00 90.38 81 ASP A N 1
ATOM 637 C CA . ASP A 1 81 ? -6.353 12.110 4.009 1.00 90.38 81 ASP A CA 1
ATOM 638 C C . ASP A 1 81 ? -7.058 11.047 3.151 1.00 90.38 81 ASP A C 1
ATOM 640 O O . ASP A 1 81 ? -8.275 10.860 3.234 1.00 90.38 81 ASP A O 1
ATOM 644 N N . LYS A 1 82 ? -6.305 10.375 2.277 1.00 88.88 82 LYS A N 1
ATOM 645 C CA . LYS A 1 82 ? -6.778 9.309 1.389 1.00 88.88 82 LYS A CA 1
ATOM 646 C C . LYS A 1 82 ? -6.104 7.977 1.698 1.00 88.88 82 LYS A C 1
ATOM 648 O O . LYS A 1 82 ? -6.105 7.100 0.840 1.00 88.88 82 LYS A O 1
ATOM 653 N N . ALA A 1 83 ? -5.539 7.815 2.895 1.00 91.31 83 ALA A N 1
ATOM 654 C CA . ALA A 1 83 ? -4.923 6.564 3.312 1.00 91.31 83 ALA A CA 1
ATOM 655 C C . ALA A 1 83 ? -5.933 5.408 3.255 1.00 91.31 83 ALA A C 1
ATOM 657 O O . ALA A 1 83 ? -7.087 5.558 3.657 1.00 91.31 83 ALA A O 1
ATOM 658 N N . ILE A 1 84 ? -5.490 4.248 2.773 1.00 91.25 84 ILE A N 1
ATOM 659 C CA . ILE A 1 84 ? -6.336 3.060 2.622 1.00 91.25 84 ILE A CA 1
ATOM 660 C C . ILE A 1 84 ? -6.567 2.438 4.009 1.00 91.25 84 ILE A C 1
ATOM 662 O O . ILE A 1 84 ? -5.600 1.992 4.636 1.00 91.25 84 ILE A O 1
ATOM 666 N N . PRO A 1 85 ? -7.810 2.386 4.521 1.00 92.25 85 PRO A N 1
ATOM 667 C CA . PRO A 1 85 ? -8.083 1.777 5.814 1.00 92.25 85 PRO A CA 1
ATOM 668 C C . PRO A 1 85 ? -8.044 0.253 5.726 1.00 92.25 85 PRO A C 1
ATOM 670 O O . PRO A 1 85 ? -8.658 -0.344 4.844 1.00 92.25 85 PRO A O 1
ATOM 673 N N . LEU A 1 86 ? -7.373 -0.383 6.687 1.00 91.75 86 LEU A N 1
ATOM 674 C CA . LEU A 1 86 ? -7.363 -1.840 6.843 1.00 91.75 86 LEU A CA 1
ATOM 675 C C . LEU A 1 86 ? -8.106 -2.234 8.129 1.00 91.75 86 LEU A C 1
ATOM 677 O O . LEU A 1 86 ? -7.479 -2.475 9.164 1.00 91.75 86 LEU A O 1
ATOM 681 N N . PRO A 1 87 ? -9.452 -2.264 8.106 1.00 90.44 87 PRO A N 1
ATOM 682 C CA . PRO A 1 87 ? -10.226 -2.681 9.265 1.00 90.44 87 PRO A CA 1
ATOM 683 C C . PRO A 1 87 ? -9.993 -4.169 9.554 1.00 90.44 87 PRO A C 1
ATOM 685 O O . PRO A 1 87 ? -9.987 -4.997 8.647 1.00 90.44 87 PRO A O 1
ATOM 688 N N . GLY A 1 88 ? -9.831 -4.513 10.832 1.00 90.12 88 GLY A N 1
ATOM 689 C CA . GLY A 1 88 ? -9.629 -5.900 11.264 1.00 90.12 88 GLY A CA 1
ATOM 690 C C . GLY A 1 88 ? -8.190 -6.409 11.158 1.00 90.12 88 GLY A C 1
ATOM 691 O O . GLY A 1 88 ? -7.952 -7.566 11.481 1.00 90.12 88 GLY A O 1
ATOM 692 N N . VAL A 1 89 ? -7.245 -5.556 10.755 1.00 93.88 89 VAL A N 1
ATOM 693 C CA . VAL A 1 89 ? -5.806 -5.822 10.859 1.00 93.88 89 VAL A CA 1
ATOM 694 C C . VAL A 1 89 ? -5.265 -5.021 12.036 1.00 93.88 89 VAL A C 1
ATOM 696 O O . VAL A 1 89 ? -5.508 -3.818 12.138 1.00 93.88 89 VAL A O 1
ATOM 699 N N . THR A 1 90 ? -4.540 -5.676 12.936 1.00 95.25 90 THR A N 1
ATOM 700 C CA . THR A 1 90 ? -3.847 -4.984 14.028 1.00 95.25 90 THR A CA 1
ATOM 701 C C . THR A 1 90 ? -2.557 -4.347 13.525 1.00 95.25 90 THR A C 1
ATOM 703 O O . THR A 1 90 ? -1.928 -4.823 12.573 1.00 95.25 90 THR A O 1
ATOM 706 N N . ARG A 1 91 ? -2.086 -3.298 14.208 1.00 95.50 91 ARG A N 1
ATOM 707 C CA . ARG A 1 91 ? -0.806 -2.649 13.893 1.00 95.50 91 ARG A CA 1
ATOM 708 C C . ARG A 1 91 ? 0.335 -3.664 13.844 1.00 95.50 91 ARG A C 1
ATOM 710 O O . ARG A 1 91 ? 1.159 -3.631 12.937 1.00 95.50 91 ARG A O 1
ATOM 717 N N . ARG A 1 92 ? 0.350 -4.594 14.802 1.00 93.94 92 ARG A N 1
ATOM 718 C CA . ARG A 1 92 ? 1.396 -5.614 14.946 1.00 93.94 92 ARG A CA 1
ATOM 719 C C . ARG A 1 92 ? 1.408 -6.619 13.793 1.00 93.94 92 ARG A C 1
ATOM 721 O O . ARG A 1 92 ? 2.483 -7.019 13.356 1.00 93.94 92 ARG A O 1
ATOM 728 N N . GLU A 1 93 ? 0.243 -7.039 13.310 1.00 93.62 93 GLU A N 1
ATOM 729 C CA . GLU A 1 93 ? 0.149 -7.929 12.144 1.00 93.62 93 GLU A CA 1
ATOM 730 C C . GLU A 1 93 ? 0.671 -7.237 10.887 1.00 93.62 93 GLU A C 1
ATOM 732 O O . GLU A 1 93 ? 1.432 -7.836 10.126 1.00 93.62 93 GLU A O 1
ATOM 737 N N . PHE A 1 94 ? 0.327 -5.959 10.704 1.00 93.94 94 PHE A N 1
ATOM 738 C CA . PHE A 1 94 ? 0.815 -5.190 9.566 1.00 93.94 94 PHE A CA 1
ATOM 739 C C . PHE A 1 94 ? 2.330 -4.955 9.637 1.00 93.94 94 PHE A C 1
ATOM 741 O O . PHE A 1 94 ? 3.026 -5.201 8.658 1.00 93.94 94 PHE A O 1
ATOM 748 N N . GLU A 1 95 ? 2.870 -4.580 10.802 1.00 93.44 95 GLU A N 1
ATOM 749 C CA . GLU A 1 95 ? 4.322 -4.494 11.037 1.00 93.44 95 GLU A CA 1
ATOM 750 C C . GLU A 1 95 ? 5.028 -5.814 10.696 1.00 93.44 95 GLU A C 1
ATOM 752 O O . GLU A 1 95 ? 6.048 -5.805 10.015 1.00 93.44 95 GLU A O 1
ATOM 757 N N . CYS A 1 96 ? 4.461 -6.952 11.107 1.00 91.00 96 CYS A N 1
ATOM 758 C CA . CYS A 1 96 ? 5.028 -8.270 10.825 1.00 91.00 96 CYS A CA 1
ATOM 759 C C . CYS A 1 96 ? 5.064 -8.581 9.321 1.00 91.00 96 CYS A C 1
ATOM 761 O O . CYS A 1 96 ? 6.071 -9.093 8.825 1.00 91.00 96 CYS A O 1
ATOM 763 N N . LEU A 1 97 ? 4.002 -8.233 8.587 1.00 89.50 97 LEU A N 1
ATOM 764 C CA . LEU A 1 97 ? 3.977 -8.335 7.128 1.00 89.50 97 LEU A CA 1
ATOM 765 C C . LEU A 1 97 ? 5.061 -7.454 6.494 1.00 89.50 97 LEU A C 1
ATOM 767 O O . LEU A 1 97 ? 5.803 -7.927 5.636 1.00 89.50 97 LEU A O 1
ATOM 771 N N . LEU A 1 98 ? 5.180 -6.191 6.912 1.00 91.19 98 LEU A N 1
ATOM 772 C CA . LEU A 1 98 ? 6.200 -5.286 6.377 1.00 91.19 98 LEU A CA 1
ATOM 773 C C . LEU A 1 98 ? 7.608 -5.794 6.687 1.00 91.19 98 LEU A C 1
ATOM 775 O O . LEU A 1 98 ? 8.461 -5.812 5.803 1.00 91.19 98 LEU A O 1
ATOM 779 N N . ASP A 1 99 ? 7.842 -6.278 7.902 1.00 89.19 99 ASP A N 1
ATOM 780 C CA . ASP A 1 99 ? 9.127 -6.847 8.281 1.00 89.19 99 ASP A CA 1
ATOM 781 C C . ASP A 1 99 ? 9.513 -8.023 7.376 1.00 89.19 99 ASP A C 1
ATOM 783 O O . ASP A 1 99 ? 10.666 -8.143 6.959 1.00 89.19 99 ASP A O 1
ATOM 787 N N . PHE A 1 100 ? 8.542 -8.869 7.029 1.00 86.31 100 PHE A N 1
ATOM 788 C CA . PHE A 1 100 ? 8.735 -9.961 6.083 1.00 86.31 100 PHE A CA 1
ATOM 789 C C . PHE A 1 100 ? 9.032 -9.462 4.659 1.00 86.31 100 PHE A C 1
ATOM 791 O O . PHE A 1 100 ? 9.969 -9.955 4.030 1.00 86.31 100 PHE A O 1
ATOM 798 N N . LEU A 1 101 ? 8.283 -8.473 4.159 1.00 86.81 101 LEU A N 1
ATOM 799 C CA . LEU A 1 101 ? 8.442 -7.941 2.798 1.00 86.81 101 LEU A CA 1
ATOM 800 C C . LEU A 1 101 ? 9.777 -7.209 2.591 1.00 86.81 101 LEU A C 1
ATOM 802 O O . LEU A 1 101 ? 10.398 -7.362 1.541 1.00 86.81 101 LEU A O 1
ATOM 806 N N . TYR A 1 102 ? 10.227 -6.432 3.581 1.00 87.06 102 TYR A N 1
ATOM 807 C CA . TYR A 1 102 ? 11.441 -5.613 3.477 1.00 87.06 102 TYR A CA 1
ATOM 808 C C . TYR A 1 102 ? 12.706 -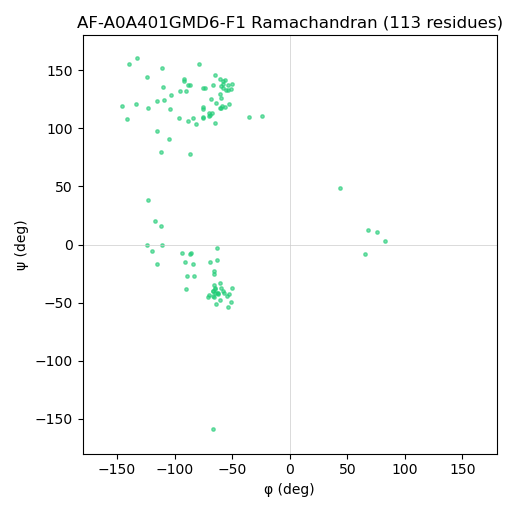6.328 3.935 1.00 87.06 102 TYR A C 1
ATOM 810 O O . TYR A 1 102 ? 13.765 -6.149 3.336 1.00 87.06 102 TYR A O 1
ATOM 818 N N . TYR A 1 103 ? 12.616 -7.125 4.999 1.00 84.38 103 TYR A N 1
ATOM 819 C CA . TYR A 1 103 ? 13.782 -7.749 5.632 1.00 84.38 103 TYR A CA 1
ATOM 820 C C . TYR A 1 103 ? 13.815 -9.265 5.452 1.00 84.38 103 TYR A C 1
ATOM 822 O O . TYR A 1 103 ? 14.553 -9.938 6.178 1.00 84.38 103 TYR A O 1
ATOM 830 N N . GLY A 1 104 ? 13.020 -9.789 4.510 1.00 69.44 104 GLY A N 1
ATOM 831 C CA . GLY A 1 104 ? 12.878 -11.200 4.157 1.00 69.44 104 GLY A CA 1
ATOM 832 C C . GLY A 1 104 ? 14.096 -12.050 4.524 1.00 69.44 104 GLY A C 1
ATOM 833 O O . GLY A 1 104 ? 15.177 -11.905 3.960 1.00 69.44 104 GLY A O 1
ATOM 834 N N . MET A 1 105 ? 13.901 -12.926 5.515 1.00 56.38 105 MET A N 1
ATOM 835 C CA . MET A 1 105 ? 14.871 -13.877 6.081 1.00 56.38 105 MET A CA 1
ATOM 836 C C . MET A 1 105 ? 16.109 -13.351 6.831 1.00 56.38 105 MET A C 1
ATOM 838 O O . MET A 1 105 ? 16.755 -14.158 7.494 1.00 56.38 105 MET A O 1
ATOM 842 N N . HIS A 1 106 ? 16.422 -12.053 6.852 1.00 55.38 106 HIS A N 1
ATOM 843 C CA . HIS A 1 106 ? 17.542 -11.536 7.660 1.00 55.38 106 HIS A CA 1
ATOM 844 C C . HIS A 1 106 ? 17.161 -11.192 9.114 1.00 55.38 106 HIS A C 1
ATOM 846 O O . HIS A 1 106 ? 18.045 -10.951 9.932 1.00 55.38 106 HIS A O 1
ATOM 852 N N . ASN A 1 107 ? 15.867 -11.230 9.463 1.00 53.56 107 ASN A N 1
ATOM 853 C CA . ASN A 1 107 ? 15.372 -10.966 10.826 1.00 53.56 107 ASN A CA 1
ATOM 854 C C . ASN A 1 107 ? 14.611 -12.128 11.493 1.00 53.56 107 ASN A C 1
ATOM 856 O O . ASN A 1 107 ? 14.299 -12.040 12.682 1.00 53.56 107 ASN A O 1
ATOM 860 N N . ILE A 1 108 ? 14.347 -13.238 10.786 1.00 50.12 108 ILE A N 1
ATOM 861 C CA . ILE A 1 108 ? 13.639 -14.404 11.364 1.00 50.12 108 ILE A CA 1
ATOM 862 C C . ILE A 1 108 ? 14.482 -15.065 12.475 1.00 50.12 108 ILE A C 1
ATOM 864 O O . ILE A 1 108 ? 13.941 -15.678 13.388 1.00 50.12 108 ILE A O 1
ATOM 868 N N . LEU A 1 109 ? 15.806 -14.871 12.457 1.00 52.50 109 LEU A N 1
ATOM 869 C CA . LEU A 1 109 ? 16.718 -15.352 13.498 1.00 52.50 109 LEU A CA 1
ATOM 870 C C . LEU A 1 109 ? 16.858 -14.399 14.703 1.00 52.50 109 LEU A C 1
ATOM 872 O O . LEU A 1 109 ? 17.490 -14.774 15.687 1.00 52.50 109 LEU A O 1
ATOM 876 N N . SER A 1 110 ? 16.282 -13.191 14.657 1.00 55.16 110 SER A N 1
ATOM 877 C CA . SER A 1 110 ? 16.631 -12.113 15.601 1.00 55.16 110 SER A CA 1
ATOM 878 C C . SER A 1 110 ? 15.497 -11.674 16.532 1.00 55.16 110 SER A C 1
ATOM 880 O O . SER A 1 110 ? 15.765 -10.994 17.519 1.00 55.16 110 SER A O 1
ATOM 882 N N . ARG A 1 111 ? 14.227 -12.000 16.242 1.00 51.50 111 ARG A N 1
ATOM 883 C CA . ARG A 1 111 ? 13.071 -11.402 16.953 1.00 51.50 111 ARG A CA 1
ATOM 884 C C . ARG A 1 111 ? 12.117 -12.393 17.626 1.00 51.50 111 ARG A C 1
ATOM 886 O O . ARG A 1 111 ? 10.920 -12.133 17.715 1.00 51.50 111 ARG A O 1
ATOM 893 N N . CYS A 1 112 ? 12.657 -13.455 18.221 1.00 48.09 112 CYS A N 1
ATOM 894 C CA . CYS A 1 112 ? 11.957 -14.186 19.281 1.00 48.09 112 CYS A CA 1
ATOM 895 C C . CYS A 1 112 ? 12.698 -14.081 20.623 1.00 48.09 112 CYS A C 1
ATOM 897 O O . CYS A 1 112 ? 13.555 -14.914 20.912 1.00 48.09 112 CYS A O 1
ATOM 899 N N . PRO A 1 113 ? 12.297 -13.164 21.514 1.00 49.00 113 PRO A N 1
ATOM 900 C CA . PRO A 1 113 ? 12.174 -13.475 22.922 1.00 49.00 113 PRO A CA 1
ATOM 901 C C . PRO A 1 113 ? 10.706 -13.825 23.176 1.00 49.00 113 PRO A C 1
ATOM 903 O O . PRO A 1 113 ? 9.823 -12.973 23.106 1.00 49.00 113 PRO A O 1
ATOM 906 N N . LEU A 1 114 ? 10.445 -15.106 23.428 1.00 48.94 114 LEU A N 1
ATOM 907 C CA . LEU A 1 114 ? 9.276 -15.503 24.203 1.00 48.94 114 LEU A CA 1
ATOM 908 C C . LEU A 1 114 ? 9.432 -14.857 25.588 1.00 48.94 114 LEU A C 1
ATOM 910 O O . LEU A 1 114 ? 10.414 -15.138 26.277 1.00 48.94 114 LEU A O 1
ATOM 914 N N . GLY A 1 115 ? 8.505 -13.978 25.958 1.00 39.31 115 GLY A N 1
ATOM 915 C CA . GLY A 1 115 ? 8.483 -13.276 27.241 1.00 39.31 115 GLY A CA 1
ATOM 916 C C . GLY A 1 115 ? 7.366 -12.256 27.287 1.00 39.31 115 GLY A C 1
ATOM 917 O O . GLY A 1 115 ? 7.577 -11.161 26.725 1.00 39.31 115 GLY A O 1
#

Organism: NCBI:txid139825